Protein AF-A0A7V4G8T7-F1 (afdb_monomer_lite)

Foldseek 3Di:
DWDLFFQKDADDAPDFDWWPWKFFAQVPPRVPTDTDDPVQWDQDPNRIIGGPVTHRPHDTVRMDTDTDHDADDDDCVVPDDDPPHGHDDPLLVVQVVVQVVVLVVCVVVPDCQWDDDPVGTDGDPDSPDRDPSSVVSVVVVPDDPDD

pLDDT: mean 78.1, std 14.84, range [33.38, 93.19]

Sequence (147 aa):
MHNGSGQYLYLNGLPVVEIDSIHGSDTWEWEEGTLVPADHYQLLGAGMVAYRFGAWPYGSKALKLSYTGGYDAFFEGEGFPPEGYAPPPDDLEMAVRSQVAYDFRRRKDIGLESVSFPDGSIQKMSSGEFLSSVKQVLDRYRIRPHG

Organism: NCBI:txid60893

Secondary structure (DSSP, 8-state):
---TTSSEEE-SSSSEEEEEEEEE-TTS-SSSSEEPPGGGEEEEGGGEEEETTSS-SS-TT-EEEEEEESPPP--GGGSSPPTT--PPPHHHHHHHHHHHHHHHHHTT-TT---EEETTEEE-PPPTTPPPHHHHHHHHHH------

Radius of gyration: 21.92 Å; chains: 1; bounding box: 46×27×70 Å

Structure (mmCIF, N/CA/C/O backbone):
data_AF-A0A7V4G8T7-F1
#
_entry.id   AF-A0A7V4G8T7-F1
#
loop_
_atom_site.group_PDB
_atom_site.id
_atom_site.type_symbol
_atom_site.label_atom_id
_atom_site.label_alt_id
_atom_site.label_comp_id
_atom_site.label_asym_id
_atom_site.label_entity_id
_atom_site.label_seq_id
_atom_site.pdbx_PDB_ins_code
_atom_site.Cartn_x
_atom_site.Cartn_y
_atom_site.Cartn_z
_atom_site.occupancy
_atom_site.B_iso_or_equiv
_atom_site.auth_seq_id
_atom_site.auth_comp_id
_atom_site.auth_asym_id
_atom_site.auth_atom_id
_atom_site.pdbx_PDB_model_num
ATOM 1 N N . MET A 1 1 ? 12.515 2.013 1.556 1.00 33.38 1 MET A N 1
ATOM 2 C CA . MET A 1 1 ? 13.971 1.958 1.281 1.00 33.38 1 MET A CA 1
ATOM 3 C C . MET A 1 1 ? 14.103 1.850 -0.234 1.00 33.38 1 MET A C 1
ATOM 5 O O . MET A 1 1 ? 13.445 0.990 -0.794 1.00 33.38 1 MET A O 1
ATOM 9 N N . HIS A 1 2 ? 14.773 2.800 -0.896 1.00 38.25 2 HIS A N 1
ATOM 10 C CA . HIS A 1 2 ? 14.685 3.010 -2.351 1.00 38.25 2 HIS A CA 1
ATOM 11 C C . HIS A 1 2 ? 15.869 2.381 -3.088 1.00 38.25 2 HIS A C 1
ATOM 13 O O . HIS A 1 2 ? 17.000 2.824 -2.909 1.00 38.25 2 HIS A O 1
ATOM 19 N N . ASN A 1 3 ? 15.609 1.415 -3.957 1.00 45.12 3 ASN A N 1
ATOM 20 C CA . ASN A 1 3 ? 16.604 0.756 -4.796 1.00 45.12 3 ASN A CA 1
ATOM 21 C C . ASN A 1 3 ? 16.204 0.849 -6.275 1.00 45.12 3 ASN A C 1
ATOM 23 O O . ASN A 1 3 ? 15.896 -0.144 -6.919 1.00 45.12 3 ASN A O 1
ATOM 27 N N . GLY A 1 4 ? 16.302 2.060 -6.834 1.00 44.78 4 GLY A N 1
ATOM 28 C CA . GLY A 1 4 ? 16.297 2.301 -8.288 1.00 44.78 4 GLY A CA 1
ATOM 29 C C . GLY A 1 4 ? 17.579 1.833 -8.997 1.00 44.78 4 GLY A C 1
ATOM 30 O O . GLY A 1 4 ? 17.995 2.437 -9.966 1.00 44.78 4 GLY A O 1
ATOM 31 N N . SER A 1 5 ? 18.249 0.806 -8.476 1.00 49.81 5 SER A N 1
ATOM 32 C CA . SER A 1 5 ? 19.385 0.123 -9.113 1.00 49.81 5 SER A CA 1
ATOM 33 C C . SER A 1 5 ? 19.259 -1.404 -9.052 1.00 49.81 5 SER A C 1
ATOM 35 O O . SER A 1 5 ? 20.100 -2.116 -9.594 1.00 49.81 5 SER A O 1
ATOM 37 N N . GLY A 1 6 ? 18.223 -1.919 -8.379 1.00 67.25 6 GLY A N 1
ATOM 38 C CA . GLY A 1 6 ? 17.903 -3.343 -8.343 1.00 67.25 6 GLY A CA 1
ATOM 39 C C . GLY A 1 6 ? 16.900 -3.713 -9.432 1.00 67.25 6 GLY A C 1
ATOM 40 O O . GLY A 1 6 ? 16.325 -2.846 -10.074 1.00 67.25 6 GLY A O 1
ATOM 41 N N . GLN A 1 7 ? 16.652 -5.006 -9.627 1.00 78.50 7 GLN A N 1
ATOM 42 C CA . GLN A 1 7 ? 15.566 -5.491 -10.492 1.00 78.50 7 GLN A CA 1
ATOM 43 C C . GLN A 1 7 ? 14.170 -5.250 -9.883 1.00 78.50 7 GLN A C 1
ATOM 45 O O . GLN A 1 7 ? 13.170 -5.218 -10.599 1.00 78.50 7 GLN A O 1
ATOM 50 N N . TYR A 1 8 ? 14.101 -5.072 -8.560 1.00 85.69 8 TYR A N 1
ATOM 51 C CA . TYR A 1 8 ? 12.858 -5.065 -7.793 1.00 85.69 8 TYR A CA 1
ATOM 52 C C . TYR A 1 8 ? 12.628 -3.729 -7.090 1.00 85.69 8 TYR A C 1
ATOM 54 O O . TYR A 1 8 ? 13.518 -3.224 -6.402 1.00 85.69 8 TYR A O 1
ATOM 62 N N . LEU A 1 9 ? 11.410 -3.206 -7.215 1.00 86.44 9 LEU A N 1
ATOM 63 C CA . LEU A 1 9 ? 10.874 -2.151 -6.357 1.00 86.44 9 LEU A CA 1
ATOM 64 C C . LEU A 1 9 ? 9.999 -2.784 -5.280 1.00 86.44 9 LEU A C 1
ATOM 66 O O . LEU A 1 9 ? 9.267 -3.728 -5.560 1.00 86.44 9 LEU A O 1
ATOM 70 N N . TYR A 1 10 ? 10.047 -2.241 -4.068 1.00 85.69 10 TYR A N 1
ATOM 71 C CA . TYR A 1 10 ? 9.229 -2.699 -2.948 1.00 85.69 10 TYR A CA 1
ATOM 72 C C . TYR A 1 10 ? 8.216 -1.618 -2.580 1.00 85.69 10 TYR A C 1
ATOM 74 O O . TYR A 1 10 ? 8.597 -0.502 -2.208 1.00 85.69 10 TYR A O 1
ATOM 82 N N . LEU A 1 11 ? 6.933 -1.948 -2.701 1.00 85.81 11 LEU A N 1
ATOM 83 C CA . LEU A 1 11 ? 5.818 -1.075 -2.350 1.00 85.81 11 LEU A CA 1
ATOM 84 C C . LEU A 1 11 ? 5.554 -1.121 -0.843 1.00 85.81 11 LEU A C 1
ATOM 86 O O . LEU A 1 11 ? 5.707 -2.156 -0.200 1.00 85.81 11 LEU A O 1
ATOM 90 N N . ASN A 1 12 ? 5.173 0.025 -0.272 1.00 79.19 12 ASN A N 1
ATOM 91 C CA . ASN A 1 12 ? 4.948 0.150 1.173 1.00 79.19 12 ASN A CA 1
ATOM 92 C C . ASN A 1 12 ? 3.473 -0.035 1.571 1.00 79.19 12 ASN A C 1
ATOM 94 O O . ASN A 1 12 ? 3.201 -0.433 2.700 1.00 79.19 12 ASN A O 1
ATOM 98 N N . GLY A 1 13 ? 2.530 0.297 0.686 1.00 76.25 13 GLY A N 1
ATOM 99 C CA . GLY A 1 13 ? 1.094 0.157 0.913 1.00 76.25 13 GLY A CA 1
ATOM 100 C C . GLY A 1 13 ? 0.636 -1.206 0.425 1.00 76.25 13 GLY A C 1
ATOM 101 O O . GLY A 1 13 ? 0.619 -1.464 -0.771 1.00 76.25 13 GLY A O 1
ATOM 102 N N . LEU A 1 14 ? 0.325 -2.096 1.357 1.00 81.50 14 LEU A N 1
ATOM 103 C CA . LEU A 1 14 ? -0.083 -3.465 1.071 1.00 81.50 14 LEU A CA 1
ATOM 104 C C . LEU A 1 14 ? -1.466 -3.727 1.677 1.00 81.50 14 LEU A C 1
ATOM 106 O O . LEU A 1 14 ? -1.768 -3.149 2.724 1.00 81.50 14 LEU A O 1
ATOM 110 N N . PRO A 1 15 ? -2.274 -4.625 1.088 1.00 85.12 15 PRO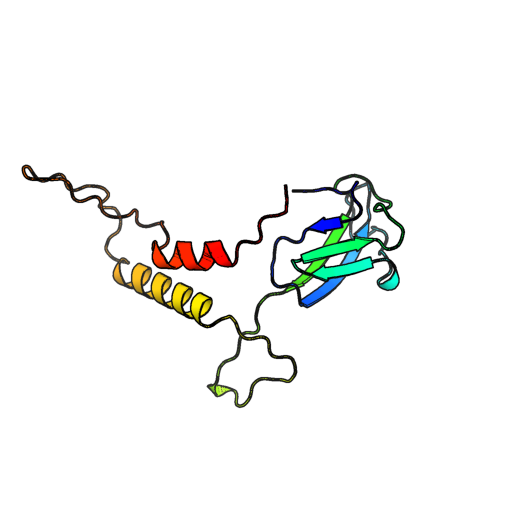 A N 1
ATOM 111 C CA . PRO A 1 15 ? -2.026 -5.358 -0.160 1.00 85.12 15 PRO A CA 1
ATOM 112 C C . PRO A 1 15 ? -2.085 -4.449 -1.400 1.00 85.12 15 PRO A C 1
ATOM 114 O O . PRO A 1 15 ? -2.729 -3.408 -1.375 1.00 85.12 15 PRO A O 1
ATOM 117 N N . VAL A 1 16 ? -1.396 -4.836 -2.476 1.00 83.75 16 VAL A N 1
ATOM 118 C CA . VAL A 1 16 ? -1.443 -4.132 -3.770 1.00 83.75 16 VAL A CA 1
ATOM 119 C C . VAL A 1 16 ? -2.383 -4.903 -4.683 1.00 83.75 16 VAL A C 1
ATOM 121 O O . VAL A 1 16 ? -2.194 -6.108 -4.853 1.00 83.75 16 VAL A O 1
ATOM 124 N N . VAL A 1 17 ? -3.379 -4.218 -5.237 1.00 82.88 17 VAL A N 1
ATOM 125 C CA . VAL A 1 17 ? -4.367 -4.805 -6.152 1.00 82.88 17 VAL A CA 1
ATOM 126 C C . VAL A 1 17 ? -3.857 -4.689 -7.582 1.00 82.88 17 VAL A C 1
ATOM 128 O O . VAL A 1 17 ? -3.720 -5.691 -8.279 1.00 82.88 17 VAL A O 1
ATOM 131 N N . GLU A 1 18 ? -3.488 -3.477 -7.990 1.00 86.06 18 GLU A N 1
ATOM 132 C CA . GLU A 1 18 ? -2.997 -3.197 -9.335 1.00 86.06 18 GLU A CA 1
ATOM 133 C C . GLU A 1 18 ? -2.023 -2.018 -9.351 1.00 86.06 18 GLU A C 1
ATOM 135 O O . GLU A 1 18 ? -2.002 -1.189 -8.442 1.00 86.06 18 GLU A O 1
ATOM 140 N N . ILE A 1 19 ? -1.187 -1.961 -10.387 1.00 90.62 19 ILE A N 1
ATOM 141 C CA . ILE A 1 19 ? -0.302 -0.824 -10.647 1.00 90.62 19 ILE A CA 1
ATOM 142 C C . ILE A 1 19 ? -0.997 0.064 -11.676 1.00 90.62 19 ILE A C 1
ATOM 144 O O . ILE A 1 19 ? -1.263 -0.395 -12.784 1.00 90.62 19 ILE A O 1
ATOM 148 N N . ASP A 1 20 ? -1.229 1.328 -11.329 1.00 90.25 20 ASP A N 1
ATOM 149 C CA . ASP A 1 20 ? -1.898 2.282 -12.216 1.00 90.25 20 ASP A CA 1
ATOM 150 C C . ASP A 1 20 ? -0.917 2.802 -13.276 1.00 90.25 20 ASP A C 1
ATOM 152 O O . ASP A 1 20 ? -1.215 2.838 -14.470 1.00 90.25 20 ASP A O 1
ATOM 156 N N . SER A 1 21 ? 0.278 3.225 -12.843 1.00 90.81 21 SER A N 1
ATOM 157 C CA . SER A 1 21 ? 1.324 3.709 -13.746 1.00 90.81 21 SER A CA 1
ATOM 158 C C . SER A 1 21 ? 2.708 3.762 -13.099 1.00 90.81 21 SER A C 1
ATOM 160 O O . SER A 1 21 ? 2.864 3.894 -11.883 1.00 90.81 21 SER A O 1
ATOM 162 N N . ILE A 1 22 ? 3.740 3.699 -13.944 1.00 91.44 22 ILE A N 1
ATOM 163 C CA . ILE A 1 22 ? 5.136 3.918 -13.558 1.00 91.44 22 ILE A CA 1
ATOM 164 C C . ILE A 1 22 ? 5.734 4.963 -14.494 1.00 91.44 22 ILE A C 1
ATOM 166 O O . ILE A 1 22 ? 5.768 4.765 -15.706 1.00 91.44 22 ILE A O 1
ATOM 170 N N . HIS A 1 23 ? 6.236 6.057 -13.931 1.00 91.44 23 HIS A N 1
ATOM 171 C CA . HIS A 1 23 ? 6.911 7.128 -14.656 1.00 91.44 23 HIS A CA 1
ATOM 172 C C . HIS A 1 23 ? 8.379 7.188 -14.255 1.00 91.44 23 HIS A C 1
ATOM 174 O O . HIS A 1 23 ? 8.699 7.228 -13.065 1.00 91.44 23 HIS A O 1
ATOM 180 N N . GLY A 1 24 ? 9.263 7.227 -15.246 1.00 90.00 24 GLY A N 1
ATOM 181 C CA . GLY A 1 24 ? 10.685 7.450 -15.046 1.00 90.00 24 GLY A CA 1
ATOM 182 C C . GLY A 1 24 ? 11.110 8.854 -15.459 1.00 90.00 24 GLY A C 1
ATOM 183 O O . GLY A 1 24 ? 10.773 9.316 -16.549 1.00 90.00 24 GLY A O 1
ATOM 184 N N . SER A 1 25 ? 11.834 9.536 -14.577 1.00 86.69 25 SER A N 1
ATOM 185 C CA . SER A 1 25 ? 12.376 10.877 -14.798 1.00 86.69 25 SER A CA 1
ATOM 186 C C . SER A 1 25 ? 13.614 11.108 -13.933 1.00 86.69 25 SER A C 1
ATOM 188 O O . SER A 1 25 ? 13.541 11.079 -12.701 1.00 86.69 25 SER A O 1
ATOM 190 N N . ASP A 1 26 ? 14.753 11.371 -14.574 1.00 81.75 26 ASP A N 1
ATOM 191 C CA . ASP A 1 26 ? 16.014 11.668 -13.881 1.00 81.75 26 ASP A CA 1
ATOM 192 C C . ASP A 1 26 ? 16.050 13.100 -13.309 1.00 81.75 26 ASP A C 1
ATOM 194 O O . ASP A 1 26 ? 16.859 13.385 -12.426 1.00 81.75 26 ASP A O 1
ATOM 198 N N . THR A 1 27 ? 15.152 13.987 -13.758 1.00 84.81 27 THR A N 1
ATOM 199 C CA . THR A 1 27 ? 14.994 15.369 -13.258 1.00 84.81 27 THR A CA 1
ATOM 200 C C . THR A 1 27 ? 13.922 15.503 -12.176 1.00 84.81 27 THR A C 1
ATOM 202 O O . THR A 1 27 ? 13.749 16.583 -11.617 1.00 84.81 27 THR A O 1
ATOM 205 N N . TRP A 1 28 ? 13.220 14.410 -11.852 1.00 80.31 28 TRP A N 1
ATOM 206 C CA . TRP A 1 28 ? 12.074 14.367 -10.928 1.00 80.31 28 TRP A CA 1
ATOM 207 C C . TRP A 1 28 ? 10.849 15.164 -11.399 1.00 80.31 28 TRP A C 1
ATOM 209 O O . TRP A 1 28 ? 9.929 15.425 -10.620 1.00 80.31 28 TRP A O 1
ATOM 219 N N . GLU A 1 29 ? 10.798 15.496 -12.684 1.00 85.56 29 GLU A N 1
ATOM 220 C CA . GLU A 1 29 ? 9.620 16.050 -13.346 1.00 85.56 29 GLU A CA 1
ATOM 221 C C . GLU A 1 29 ? 8.772 14.889 -13.865 1.00 85.56 29 GLU A C 1
ATOM 223 O O . GLU A 1 29 ? 9.114 14.226 -14.842 1.00 85.56 29 GLU A O 1
ATOM 228 N N . TRP A 1 30 ? 7.692 14.575 -13.147 1.00 81.62 30 TRP A N 1
ATOM 229 C CA . TRP A 1 30 ? 6.912 13.357 -13.390 1.00 81.62 30 TRP A CA 1
ATOM 23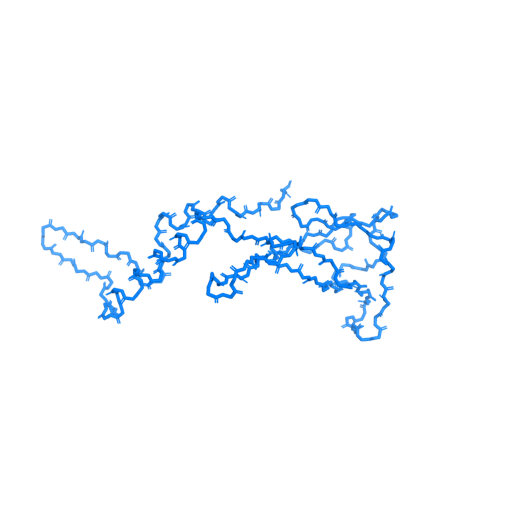0 C C . TRP A 1 30 ? 5.852 13.505 -14.478 1.00 81.62 30 TRP A C 1
ATOM 232 O O . TRP A 1 30 ? 5.517 12.515 -15.120 1.00 81.62 30 TRP A O 1
ATOM 242 N N . GLU A 1 31 ? 5.327 14.716 -14.677 1.00 80.56 31 GLU A N 1
ATOM 243 C CA . GLU A 1 31 ? 4.340 15.004 -15.730 1.00 80.56 31 GLU A CA 1
ATOM 244 C C . GLU A 1 31 ? 4.968 14.914 -17.126 1.00 80.56 31 GLU A C 1
ATOM 246 O O . GLU A 1 31 ? 4.339 14.425 -18.059 1.00 80.56 31 GLU A O 1
ATOM 251 N N . GLU A 1 32 ? 6.239 15.303 -17.234 1.00 80.50 32 GLU A N 1
ATOM 252 C CA . GLU A 1 32 ? 7.063 15.173 -18.443 1.00 80.50 32 GLU A CA 1
ATOM 253 C C . GLU A 1 32 ? 7.870 13.860 -18.462 1.00 80.50 32 GLU A C 1
ATOM 255 O O . GLU A 1 32 ? 8.608 13.570 -19.405 1.00 80.50 32 GLU A O 1
ATOM 260 N N . GLY A 1 33 ? 7.729 13.046 -17.411 1.00 82.00 33 GLY A N 1
ATOM 261 C CA . GLY A 1 33 ? 8.431 11.782 -17.248 1.00 82.00 33 GLY A CA 1
ATOM 262 C C . GLY A 1 33 ? 7.979 10.731 -18.260 1.00 82.00 33 GLY A C 1
ATOM 263 O O . GLY A 1 33 ? 6.815 10.664 -18.660 1.00 82.00 33 GLY A O 1
ATOM 264 N N . THR A 1 34 ? 8.898 9.845 -18.638 1.00 90.38 34 THR A N 1
ATOM 265 C CA . THR A 1 34 ? 8.601 8.753 -19.571 1.00 90.38 34 THR A CA 1
ATOM 266 C C . THR A 1 34 ? 7.738 7.703 -18.883 1.00 90.38 34 THR A C 1
ATOM 268 O O . THR A 1 34 ? 8.143 7.118 -17.877 1.00 90.38 34 THR A O 1
ATOM 271 N N . LEU A 1 35 ? 6.557 7.439 -19.442 1.00 92.38 35 LEU A N 1
ATOM 272 C CA . LEU A 1 35 ? 5.712 6.332 -19.009 1.00 92.38 35 LEU A CA 1
ATOM 273 C C . LEU A 1 35 ? 6.393 5.003 -19.354 1.00 92.38 35 LEU A C 1
ATOM 275 O O . LEU A 1 35 ? 6.726 4.748 -20.512 1.00 92.38 35 LEU A O 1
ATOM 279 N N . VAL A 1 36 ? 6.574 4.144 -18.354 1.00 90.94 36 VAL A N 1
ATOM 280 C CA . VAL A 1 36 ? 7.056 2.779 -18.557 1.00 90.94 36 VAL A CA 1
ATOM 281 C C . VAL A 1 36 ? 5.879 1.912 -19.023 1.00 90.94 36 VAL A C 1
ATOM 283 O O . VAL A 1 36 ? 4.870 1.845 -18.318 1.00 90.94 36 VAL A O 1
ATOM 286 N N . PRO A 1 37 ? 5.985 1.231 -20.178 1.00 92.81 37 PRO A N 1
ATOM 287 C CA . PRO A 1 37 ? 4.935 0.344 -20.673 1.00 92.81 37 PRO A CA 1
ATOM 288 C C . PRO A 1 37 ? 4.560 -0.766 -19.680 1.00 92.81 37 PRO A C 1
ATOM 290 O O . PRO A 1 37 ? 5.428 -1.331 -19.012 1.00 92.81 37 PRO A O 1
ATOM 293 N N . ALA A 1 38 ? 3.267 -1.094 -19.597 1.00 91.44 38 ALA A N 1
ATOM 294 C CA . ALA A 1 38 ? 2.732 -2.076 -18.648 1.00 91.44 38 ALA A CA 1
ATOM 295 C C . ALA A 1 38 ? 3.272 -3.503 -18.854 1.00 91.44 38 ALA A C 1
ATOM 297 O O . ALA A 1 38 ? 3.358 -4.279 -17.910 1.00 91.44 38 ALA A O 1
ATOM 298 N N . ASP A 1 39 ? 3.688 -3.851 -20.070 1.00 93.19 39 ASP A N 1
ATOM 299 C CA . ASP A 1 39 ? 4.294 -5.140 -20.418 1.00 93.19 39 ASP A CA 1
ATOM 300 C C . ASP A 1 39 ? 5.786 -5.241 -20.044 1.00 93.19 39 ASP A C 1
ATOM 302 O O . ASP A 1 39 ? 6.388 -6.320 -20.122 1.00 93.19 39 ASP A O 1
ATOM 306 N N . HIS A 1 40 ? 6.395 -4.131 -19.618 1.00 92.12 40 HIS A N 1
ATOM 307 C CA . HIS A 1 40 ? 7.791 -4.081 -19.192 1.00 92.12 40 HIS A CA 1
ATOM 308 C C . HIS A 1 40 ? 7.981 -4.391 -17.704 1.00 92.12 40 HIS A C 1
ATOM 310 O O . HIS A 1 40 ? 9.121 -4.568 -17.267 1.00 92.12 40 HIS A O 1
ATOM 316 N N . TYR A 1 41 ? 6.909 -4.467 -16.919 1.00 92.00 41 TYR A N 1
ATOM 317 C CA . TYR A 1 41 ? 6.983 -4.771 -15.495 1.00 92.00 41 TYR A CA 1
ATOM 318 C C . TYR A 1 41 ? 5.915 -5.772 -15.064 1.00 92.00 41 TYR A C 1
ATOM 320 O O . TYR A 1 41 ? 4.943 -6.027 -15.768 1.00 92.00 41 TYR A O 1
ATOM 328 N N . GLN A 1 42 ? 6.117 -6.370 -13.894 1.00 91.25 42 GLN A N 1
ATOM 329 C CA . GLN A 1 42 ? 5.173 -7.309 -13.305 1.00 91.25 42 GLN A CA 1
ATOM 330 C C . GLN A 1 42 ? 5.067 -7.076 -11.801 1.00 91.25 42 GLN A C 1
ATOM 332 O O . GLN A 1 42 ? 6.086 -7.014 -11.106 1.00 91.25 42 GLN A O 1
ATOM 337 N N . LEU A 1 43 ? 3.832 -6.984 -11.300 1.00 89.38 43 LEU A N 1
ATOM 338 C CA . LEU A 1 43 ? 3.552 -7.073 -9.872 1.00 89.38 43 LEU A CA 1
ATOM 339 C C . LEU A 1 43 ? 3.716 -8.531 -9.428 1.00 89.38 43 LEU A C 1
ATOM 341 O O . LEU A 1 43 ? 3.042 -9.437 -9.916 1.00 89.38 43 LEU A O 1
ATOM 345 N N . LEU A 1 44 ? 4.643 -8.746 -8.511 1.00 87.00 44 LEU A N 1
ATOM 346 C CA . LEU A 1 44 ? 4.891 -10.001 -7.825 1.00 87.00 44 LEU A CA 1
ATOM 347 C C . LEU A 1 44 ? 4.276 -9.946 -6.419 1.00 87.00 44 LEU A C 1
ATOM 349 O O . LEU A 1 44 ? 3.845 -8.899 -5.929 1.00 87.00 44 LEU A O 1
ATOM 353 N N . GLY A 1 45 ? 4.258 -11.097 -5.744 1.00 80.62 45 GLY A N 1
ATOM 354 C CA . GLY A 1 45 ? 3.770 -11.194 -4.369 1.00 80.62 45 GLY A CA 1
ATOM 355 C C . GLY A 1 45 ? 4.488 -10.239 -3.407 1.00 80.62 45 GLY A C 1
ATOM 356 O O . GLY A 1 45 ? 5.610 -9.800 -3.656 1.00 80.62 45 GLY A O 1
ATOM 357 N N . ALA A 1 46 ? 3.834 -9.934 -2.283 1.00 75.50 46 ALA A N 1
ATOM 358 C CA . ALA A 1 46 ? 4.371 -9.085 -1.214 1.00 75.50 46 ALA A CA 1
ATOM 359 C C . ALA A 1 46 ? 4.732 -7.640 -1.633 1.00 75.50 46 ALA A C 1
ATOM 361 O O . ALA A 1 46 ? 5.561 -7.003 -0.986 1.00 75.50 46 ALA A O 1
ATOM 362 N N . GLY A 1 47 ? 4.107 -7.109 -2.692 1.00 80.81 47 GLY A N 1
ATOM 363 C CA . GLY A 1 47 ? 4.321 -5.725 -3.132 1.00 80.81 47 GLY A CA 1
ATOM 364 C C . GLY A 1 47 ? 5.612 -5.506 -3.909 1.00 80.81 47 GLY A C 1
ATOM 365 O O . GLY A 1 47 ? 6.109 -4.382 -3.963 1.00 80.81 47 GLY A O 1
ATOM 366 N N . MET A 1 48 ? 6.189 -6.567 -4.465 1.00 87.50 48 MET A N 1
ATOM 367 C CA . MET A 1 48 ? 7.394 -6.475 -5.279 1.00 87.50 48 MET A CA 1
ATOM 368 C C . MET A 1 48 ? 7.026 -6.168 -6.727 1.00 87.50 48 MET A C 1
ATOM 370 O O . MET A 1 48 ? 6.183 -6.843 -7.301 1.00 87.50 48 MET A O 1
ATOM 374 N N . VAL A 1 49 ? 7.687 -5.200 -7.351 1.00 90.38 49 VAL A N 1
ATOM 375 C CA . VAL A 1 49 ? 7.514 -4.897 -8.777 1.00 90.38 49 VAL A CA 1
ATOM 376 C C . VAL A 1 49 ? 8.820 -5.174 -9.495 1.00 90.38 49 VAL A C 1
ATOM 378 O O . VAL A 1 49 ? 9.837 -4.537 -9.211 1.00 90.38 49 VAL A O 1
ATOM 381 N N . ALA A 1 50 ? 8.798 -6.144 -10.404 1.00 90.56 50 ALA A N 1
ATOM 382 C CA . ALA A 1 50 ? 9.961 -6.553 -11.177 1.00 90.56 50 ALA A CA 1
ATOM 383 C C . ALA A 1 50 ? 9.956 -5.905 -12.557 1.00 90.56 50 ALA A C 1
ATOM 385 O O . ALA A 1 50 ? 8.917 -5.847 -13.214 1.00 90.56 50 ALA A O 1
ATOM 386 N N . TYR A 1 51 ? 11.131 -5.487 -13.018 1.00 91.25 51 TYR A N 1
ATOM 387 C CA . TYR A 1 51 ? 11.330 -5.075 -14.402 1.00 91.25 51 TYR A CA 1
ATOM 388 C C . TYR A 1 51 ? 11.738 -6.271 -15.271 1.00 91.25 51 TYR A C 1
ATOM 390 O O . TYR A 1 51 ? 12.623 -7.056 -14.912 1.00 91.25 51 TYR A O 1
ATOM 398 N N . ARG A 1 52 ? 11.096 -6.415 -16.434 1.00 88.94 52 ARG A N 1
ATOM 399 C CA . ARG A 1 52 ? 11.251 -7.569 -17.334 1.00 88.94 52 ARG A CA 1
ATOM 400 C C . ARG A 1 52 ? 12.676 -7.728 -17.860 1.00 88.94 52 ARG A C 1
ATOM 402 O O . ARG A 1 52 ? 13.137 -8.851 -18.043 1.00 88.94 52 ARG A O 1
ATOM 409 N N . PHE A 1 53 ? 13.368 -6.619 -18.109 1.00 88.31 53 PHE A N 1
ATOM 410 C CA . PHE A 1 53 ? 14.678 -6.614 -18.769 1.00 88.31 53 PHE A CA 1
ATOM 411 C C . PHE A 1 53 ? 15.859 -6.548 -17.786 1.00 88.31 53 PHE A C 1
ATOM 413 O O . PHE A 1 53 ? 16.977 -6.228 -18.182 1.00 88.31 53 PHE A O 1
ATOM 420 N N . GLY A 1 54 ? 15.630 -6.870 -16.509 1.00 85.62 54 GLY A N 1
ATOM 421 C CA . GLY A 1 54 ? 16.661 -6.867 -15.473 1.00 85.62 54 GLY A CA 1
ATOM 422 C C . GLY A 1 54 ? 16.587 -5.616 -14.606 1.00 85.62 54 GLY A C 1
ATOM 423 O O . GLY A 1 54 ? 15.605 -5.422 -13.898 1.00 85.62 54 GLY A O 1
ATOM 424 N N . ALA A 1 55 ? 17.629 -4.787 -14.613 1.00 86.94 55 ALA A N 1
ATOM 425 C CA . ALA A 1 55 ? 17.653 -3.565 -13.810 1.00 86.94 55 ALA A CA 1
ATOM 426 C C . ALA A 1 55 ? 16.746 -2.481 -14.408 1.00 86.94 55 ALA A C 1
ATOM 428 O O . ALA A 1 55 ? 16.633 -2.362 -15.630 1.00 86.94 55 ALA A O 1
ATOM 429 N N . TRP A 1 56 ? 16.132 -1.668 -13.545 1.00 87.25 56 TRP A N 1
ATOM 430 C CA . TRP A 1 56 ? 15.381 -0.498 -13.994 1.00 87.25 56 TRP A CA 1
ATOM 431 C C . TRP A 1 56 ? 16.295 0.460 -14.777 1.00 87.25 56 TRP A C 1
ATOM 433 O O . TRP A 1 56 ? 17.398 0.747 -14.312 1.00 87.25 56 TRP A O 1
ATOM 443 N N . PRO A 1 57 ? 15.856 0.990 -15.933 1.00 85.44 57 PRO A N 1
ATOM 444 C CA . PRO A 1 57 ? 16.695 1.809 -16.810 1.00 85.44 57 PRO A CA 1
ATOM 445 C C . PRO A 1 57 ? 16.802 3.275 -16.348 1.00 85.44 57 PRO A C 1
ATOM 447 O O . PRO A 1 57 ? 17.092 4.151 -17.155 1.00 85.44 57 PRO A O 1
ATOM 450 N N . TYR A 1 58 ? 16.552 3.546 -15.067 1.00 85.25 58 TYR A N 1
ATOM 451 C CA . TYR A 1 58 ? 16.496 4.887 -14.488 1.00 85.25 58 TYR A CA 1
ATOM 452 C C . TYR A 1 58 ? 17.426 4.987 -13.288 1.00 85.25 58 TYR A C 1
ATOM 454 O O . TYR A 1 58 ? 17.724 3.983 -12.638 1.00 85.25 58 TYR A O 1
ATOM 462 N N . GLY A 1 59 ? 17.866 6.205 -12.973 1.00 78.56 59 GLY A N 1
ATOM 463 C CA . GLY A 1 59 ? 18.691 6.446 -11.799 1.00 78.56 59 GLY A CA 1
ATOM 464 C C . GLY A 1 59 ? 17.999 6.085 -10.480 1.00 78.56 59 GLY A C 1
ATOM 465 O O . GLY A 1 59 ? 16.782 5.891 -10.368 1.00 78.56 59 GLY A O 1
ATOM 466 N N . SER A 1 60 ? 18.782 6.061 -9.403 1.00 75.56 60 SER A N 1
ATOM 467 C CA . SER A 1 60 ? 18.217 5.917 -8.064 1.00 75.56 60 SER A CA 1
ATOM 468 C C . SER A 1 60 ? 17.194 7.026 -7.792 1.00 75.56 60 SER A C 1
ATOM 470 O O . SER A 1 60 ? 17.521 8.202 -7.935 1.00 75.56 60 SER A O 1
ATOM 472 N N . LYS A 1 61 ? 15.991 6.654 -7.334 1.00 79.44 61 LYS A N 1
ATOM 473 C CA . LYS A 1 61 ? 14.870 7.575 -7.044 1.00 79.44 61 LYS A CA 1
ATOM 474 C C . LYS A 1 61 ? 14.288 8.299 -8.267 1.00 79.44 61 LYS A C 1
ATOM 476 O O . LYS A 1 61 ? 13.469 9.189 -8.085 1.00 79.44 61 LYS A O 1
ATOM 481 N N . ALA A 1 62 ? 14.647 7.894 -9.480 1.00 87.69 62 ALA A N 1
ATOM 482 C CA . ALA A 1 62 ? 14.117 8.466 -10.715 1.00 87.69 62 ALA A CA 1
ATOM 483 C C . ALA A 1 62 ? 12.817 7.784 -11.187 1.00 87.69 62 ALA A C 1
ATOM 485 O O . ALA A 1 62 ? 12.439 7.917 -12.341 1.00 87.69 62 ALA A O 1
ATOM 486 N N . LEU A 1 63 ? 12.132 7.033 -10.316 1.00 88.75 63 LEU A N 1
ATOM 487 C CA . LEU A 1 63 ? 10.878 6.343 -10.623 1.00 88.75 63 LEU A CA 1
ATOM 488 C C . LEU A 1 63 ? 9.769 6.801 -9.676 1.00 88.75 63 LEU A C 1
ATOM 490 O O . LEU A 1 63 ? 9.938 6.752 -8.453 1.00 88.75 63 LEU A O 1
ATOM 494 N N . LYS A 1 64 ? 8.619 7.161 -10.243 1.00 90.38 64 LYS A N 1
ATOM 495 C CA . LYS A 1 64 ? 7.356 7.391 -9.538 1.00 90.38 64 LYS A CA 1
ATOM 496 C C . LYS A 1 64 ? 6.361 6.313 -9.941 1.00 90.38 64 LYS A C 1
ATOM 498 O O . LYS A 1 64 ? 6.125 6.102 -11.125 1.00 90.38 64 LYS A O 1
ATOM 503 N N . LEU A 1 65 ? 5.784 5.647 -8.949 1.00 89.25 65 LEU A N 1
ATOM 504 C CA . LEU A 1 65 ? 4.826 4.566 -9.141 1.00 89.25 65 LEU A CA 1
ATOM 505 C C . LEU A 1 65 ? 3.512 4.923 -8.446 1.00 89.25 65 LEU A C 1
ATOM 507 O O . LEU A 1 65 ? 3.516 5.257 -7.258 1.00 89.25 65 LEU A O 1
ATOM 511 N N . SER A 1 66 ? 2.423 4.845 -9.201 1.00 90.25 66 SER A N 1
ATOM 512 C CA . SER A 1 66 ? 1.044 4.944 -8.724 1.00 90.25 66 SER A CA 1
ATOM 513 C C . SER A 1 66 ? 0.426 3.551 -8.744 1.00 90.25 66 SER A C 1
ATOM 515 O O . SER A 1 66 ? 0.626 2.799 -9.700 1.00 90.25 66 SER A O 1
ATOM 517 N N . TYR A 1 67 ? -0.246 3.177 -7.663 1.00 89.25 67 TYR A N 1
ATOM 518 C CA . TYR A 1 67 ? -0.886 1.877 -7.526 1.00 89.25 67 TYR A CA 1
ATOM 519 C C . TYR A 1 67 ? -2.116 1.985 -6.641 1.00 89.25 67 TYR A C 1
ATOM 521 O O . TYR A 1 67 ? -2.139 2.760 -5.676 1.00 89.25 67 TYR A O 1
ATOM 529 N N . THR A 1 68 ? -3.078 1.119 -6.926 1.00 87.50 68 THR A N 1
ATOM 530 C CA . THR A 1 68 ? -4.261 0.924 -6.106 1.00 87.50 68 THR A CA 1
ATOM 531 C C . THR A 1 68 ? -4.038 -0.281 -5.197 1.00 87.50 68 THR A C 1
ATOM 533 O O . THR A 1 68 ? -3.558 -1.343 -5.606 1.00 87.50 68 THR A O 1
ATOM 536 N N . GLY A 1 69 ? -4.335 -0.107 -3.914 1.00 84.75 69 GLY A N 1
ATOM 537 C CA . GLY A 1 69 ? -4.115 -1.123 -2.896 1.00 84.75 69 GLY A CA 1
ATOM 538 C C . GLY A 1 69 ? -4.980 -0.891 -1.667 1.00 84.75 69 GLY A C 1
ATOM 539 O O . GLY A 1 69 ? -5.544 0.186 -1.480 1.00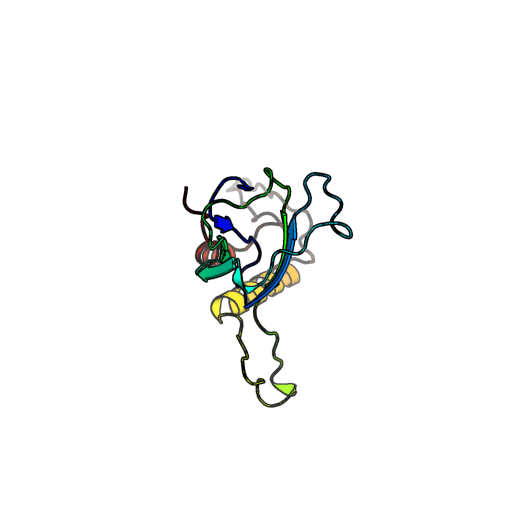 84.75 69 GLY A O 1
ATOM 540 N N . GLY A 1 70 ? -5.052 -1.908 -0.817 1.00 83.12 70 GLY A N 1
ATOM 541 C CA . GLY A 1 70 ? -5.913 -1.947 0.356 1.00 83.12 70 GLY A CA 1
ATOM 542 C C . GLY A 1 70 ? -6.934 -3.076 0.297 1.00 83.12 70 GLY A C 1
ATOM 543 O O . GLY A 1 70 ? -6.958 -3.877 -0.633 1.00 83.12 70 GLY A O 1
ATOM 544 N N . TYR A 1 71 ? -7.741 -3.141 1.348 1.00 84.31 71 TYR A N 1
ATOM 545 C CA . TYR A 1 71 ? -8.902 -4.015 1.414 1.00 84.31 71 TYR A CA 1
ATOM 546 C C . TYR A 1 71 ? -10.148 -3.228 1.040 1.00 84.31 71 TYR A C 1
ATOM 548 O O . TYR A 1 71 ? -10.241 -2.031 1.332 1.00 84.31 71 TYR A O 1
ATOM 556 N N . ASP A 1 72 ? -11.114 -3.912 0.452 1.00 79.94 72 ASP A N 1
ATOM 557 C CA . ASP A 1 72 ? -12.369 -3.303 0.066 1.00 79.94 72 ASP A CA 1
ATOM 558 C C . ASP A 1 72 ? -13.237 -3.063 1.301 1.00 79.94 72 ASP A C 1
ATOM 560 O O . ASP A 1 72 ? -13.514 -3.957 2.112 1.00 79.94 72 ASP A O 1
ATOM 564 N N . ALA A 1 73 ? -13.699 -1.824 1.438 1.00 69.75 73 ALA A N 1
ATOM 565 C CA . ALA A 1 73 ? -14.741 -1.501 2.391 1.00 69.75 73 ALA A CA 1
ATOM 566 C C . ALA A 1 73 ? -16.074 -2.014 1.838 1.00 69.75 73 ALA A C 1
ATOM 568 O O . ALA A 1 73 ? -16.479 -1.641 0.740 1.00 69.75 73 ALA A O 1
ATOM 569 N N . PHE A 1 74 ? -16.768 -2.845 2.608 1.00 71.19 74 PHE A N 1
ATOM 570 C CA . PHE A 1 74 ? -18.135 -3.245 2.302 1.00 71.19 74 PHE A CA 1
ATOM 571 C C . PHE A 1 74 ? -19.004 -3.060 3.531 1.00 71.19 74 PHE A C 1
ATOM 573 O O . PHE A 1 74 ? -18.602 -3.370 4.655 1.00 71.19 74 PHE A O 1
ATOM 580 N N . PHE A 1 75 ? -20.203 -2.542 3.304 1.00 68.31 75 PHE A N 1
ATOM 581 C CA . PHE A 1 75 ? -21.219 -2.401 4.325 1.00 68.31 75 PHE A CA 1
ATOM 582 C C . PHE A 1 75 ? -22.384 -3.324 3.977 1.00 68.31 75 PHE A C 1
ATOM 584 O O . PHE A 1 75 ? -22.998 -3.180 2.925 1.00 68.31 75 PHE A O 1
ATOM 591 N N . GLU A 1 76 ? -22.721 -4.250 4.878 1.00 67.81 76 GLU A N 1
ATOM 592 C CA . GLU A 1 76 ? -23.785 -5.246 4.658 1.00 67.81 76 GLU A CA 1
ATOM 593 C C . GLU A 1 76 ? -25.148 -4.619 4.312 1.00 67.81 76 GLU A C 1
ATOM 595 O O . GLU A 1 76 ? -25.972 -5.242 3.647 1.00 67.81 76 GLU A O 1
ATOM 600 N N . GLY A 1 77 ? -25.386 -3.361 4.706 1.00 71.06 77 GLY A N 1
ATOM 601 C CA . GLY A 1 77 ? -26.597 -2.622 4.341 1.00 71.06 77 GLY A CA 1
ATOM 602 C C . GLY A 1 77 ? -26.742 -2.307 2.846 1.00 71.06 77 GLY A C 1
ATOM 603 O O . GLY A 1 77 ? -27.816 -1.869 2.439 1.00 71.06 77 GLY A O 1
ATOM 604 N N . GLU A 1 78 ? -25.706 -2.534 2.035 1.00 67.44 78 GLU A N 1
ATOM 605 C CA . GLU A 1 78 ? -25.708 -2.316 0.580 1.00 67.44 78 GLU A CA 1
ATOM 606 C C . GLU A 1 78 ? -26.027 -3.587 -0.231 1.00 67.44 78 GLU A C 1
ATOM 608 O O . GLU A 1 78 ? -26.106 -3.538 -1.459 1.00 67.44 78 GLU A O 1
ATOM 613 N N . GLY A 1 79 ? -26.292 -4.720 0.434 1.00 78.62 79 GLY A N 1
ATOM 614 C CA . GLY A 1 79 ? -26.729 -5.962 -0.208 1.00 78.62 79 GLY A CA 1
ATOM 615 C C . GLY A 1 79 ? -25.649 -7.039 -0.220 1.00 78.62 79 GLY A C 1
ATOM 616 O O . GLY A 1 79 ? -25.282 -7.550 0.834 1.00 78.62 79 GLY A O 1
ATOM 617 N N . PHE A 1 80 ? -25.178 -7.435 -1.405 1.00 78.75 80 PHE A N 1
ATOM 618 C CA . PHE A 1 80 ? -24.127 -8.446 -1.566 1.00 78.75 80 PHE A CA 1
ATOM 619 C C . PHE A 1 80 ? -22.810 -7.786 -1.992 1.00 78.75 80 PHE A C 1
ATOM 621 O O . PHE A 1 80 ? -22.856 -6.809 -2.743 1.00 78.75 80 PHE A O 1
ATOM 628 N N . PRO A 1 81 ? -21.651 -8.307 -1.549 1.00 78.19 81 PRO A N 1
ATOM 629 C CA . PRO A 1 81 ? -20.362 -7.770 -1.960 1.00 78.19 81 PRO A CA 1
ATOM 630 C C . PRO A 1 81 ? -20.194 -7.864 -3.485 1.00 78.19 81 PRO A C 1
ATOM 632 O O . PRO A 1 81 ? -20.637 -8.850 -4.086 1.00 78.19 81 PRO A O 1
ATOM 635 N N . PRO A 1 82 ? -19.577 -6.852 -4.121 1.00 79.81 82 PRO A N 1
ATOM 636 C CA . PRO A 1 82 ? -19.332 -6.865 -5.557 1.00 79.81 82 PRO A CA 1
ATOM 637 C C . PRO A 1 82 ? -18.374 -7.996 -5.959 1.00 79.81 82 PRO A C 1
ATOM 639 O O . PRO A 1 82 ? -17.626 -8.539 -5.143 1.00 79.81 82 PRO A O 1
ATOM 642 N N . GLU A 1 83 ? -18.380 -8.353 -7.244 1.00 77.06 83 GLU A N 1
ATOM 643 C CA . GLU A 1 83 ? -17.402 -9.297 -7.789 1.00 77.06 83 GLU A CA 1
ATOM 644 C C . GLU A 1 83 ? -15.979 -8.737 -7.620 1.00 77.06 83 GLU A C 1
ATOM 646 O O . GLU A 1 83 ? -15.729 -7.571 -7.913 1.00 77.06 83 GLU A O 1
ATOM 651 N N . GLY A 1 84 ? -15.054 -9.564 -7.120 1.00 72.62 84 GLY A N 1
ATOM 652 C CA . GLY A 1 84 ? -13.678 -9.147 -6.823 1.00 72.62 84 GLY A CA 1
ATOM 653 C C . GLY A 1 84 ? -13.458 -8.565 -5.421 1.00 72.62 84 GLY A C 1
ATOM 654 O O . GLY A 1 84 ? -12.326 -8.217 -5.109 1.00 72.62 84 GLY A O 1
ATOM 655 N N . TYR A 1 85 ? -14.494 -8.518 -4.574 1.00 77.44 85 TYR A N 1
ATOM 656 C CA . TYR A 1 85 ? -14.408 -8.016 -3.201 1.00 77.44 85 TYR A CA 1
ATOM 657 C C . TYR A 1 85 ? -13.323 -8.717 -2.361 1.00 77.44 85 TYR A C 1
ATOM 659 O O . TYR A 1 85 ? -13.379 -9.930 -2.130 1.00 77.44 85 TYR A O 1
ATOM 667 N N . ALA A 1 86 ? -12.369 -7.934 -1.858 1.00 80.88 86 ALA A N 1
ATOM 668 C CA . ALA A 1 86 ? -11.289 -8.361 -0.978 1.00 80.88 86 ALA A CA 1
ATOM 669 C C . ALA A 1 86 ? -11.497 -7.814 0.450 1.00 80.88 86 ALA A C 1
ATOM 671 O O . ALA A 1 86 ? -10.996 -6.730 0.769 1.00 80.88 86 ALA A O 1
ATOM 672 N N . PRO A 1 87 ? -12.211 -8.537 1.337 1.00 82.69 87 PRO A N 1
ATOM 673 C CA . PRO A 1 87 ? -12.469 -8.065 2.692 1.00 82.69 87 PRO A CA 1
ATOM 674 C C . PRO A 1 87 ? -11.181 -7.901 3.504 1.00 82.69 87 PRO A C 1
ATOM 676 O O . PRO A 1 87 ? -10.236 -8.684 3.335 1.00 82.69 87 PRO A O 1
ATOM 679 N N . PRO A 1 88 ? -11.145 -6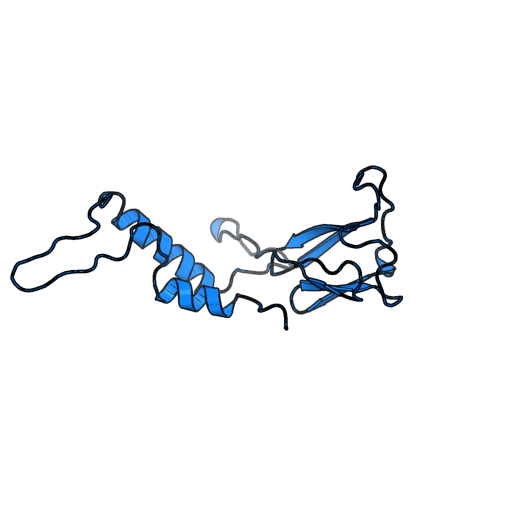.941 4.446 1.00 85.44 88 PRO A N 1
ATOM 680 C CA . PRO A 1 88 ? -10.103 -6.922 5.454 1.00 85.44 88 PRO A CA 1
ATOM 681 C C . PRO A 1 88 ? -10.186 -8.199 6.304 1.00 85.44 88 PRO A C 1
ATOM 683 O O . PRO A 1 88 ? -11.283 -8.624 6.660 1.00 85.44 88 PRO A O 1
ATOM 686 N N . PRO A 1 89 ? -9.047 -8.810 6.667 1.00 88.81 89 PRO A N 1
ATOM 687 C CA . PRO A 1 89 ? -9.023 -9.939 7.584 1.00 88.81 89 PRO A CA 1
ATOM 688 C C . PRO A 1 89 ? -9.712 -9.629 8.918 1.00 88.81 89 PRO A C 1
ATOM 690 O O . PRO A 1 89 ? -9.472 -8.576 9.519 1.00 88.81 89 PRO A O 1
ATOM 693 N N . ASP A 1 90 ? -10.500 -10.582 9.419 1.00 89.19 90 ASP A N 1
ATOM 694 C CA . ASP A 1 90 ? -11.291 -10.441 10.650 1.00 89.19 90 ASP A CA 1
ATOM 695 C C . ASP A 1 90 ? -10.459 -9.984 11.857 1.00 89.19 90 ASP A C 1
ATOM 697 O O . ASP A 1 90 ? -10.927 -9.231 12.712 1.00 89.19 90 ASP A O 1
ATOM 701 N N . ASP A 1 91 ? -9.207 -10.436 11.958 1.00 91.31 91 ASP A N 1
ATOM 702 C CA . ASP A 1 91 ? -8.321 -10.092 13.066 1.00 91.31 91 ASP A CA 1
ATOM 703 C C . ASP A 1 91 ? -7.826 -8.640 13.000 1.00 91.31 91 ASP A C 1
ATOM 705 O O . ASP A 1 91 ? -7.733 -7.985 14.044 1.00 91.31 91 ASP A O 1
ATOM 709 N N . LEU A 1 92 ? -7.561 -8.113 11.799 1.00 90.25 92 LEU A N 1
ATOM 710 C CA . LEU A 1 92 ? -7.270 -6.695 11.578 1.00 90.25 92 LEU A CA 1
ATOM 711 C C . LEU A 1 92 ? -8.485 -5.837 11.907 1.00 90.25 92 LEU A C 1
ATOM 713 O O . LEU A 1 92 ? -8.350 -4.828 12.603 1.00 90.25 92 LEU A O 1
ATOM 717 N N . GLU A 1 93 ? -9.672 -6.254 11.475 1.00 89.88 93 GLU A N 1
ATOM 718 C CA . GLU A 1 93 ? -10.902 -5.534 11.787 1.00 89.88 93 GLU A CA 1
ATOM 719 C C . GLU A 1 93 ? -11.164 -5.504 13.301 1.00 89.88 93 GLU A C 1
ATOM 721 O O . GLU A 1 93 ? -11.416 -4.444 13.889 1.00 89.88 93 GLU A O 1
ATOM 726 N N . MET A 1 94 ? -11.026 -6.652 13.968 1.00 91.56 94 MET A N 1
ATOM 727 C CA . MET A 1 94 ? -11.148 -6.768 15.420 1.00 91.56 94 MET A CA 1
ATOM 728 C C . MET A 1 94 ? -10.126 -5.884 16.146 1.00 91.56 94 MET A C 1
ATOM 730 O O . MET A 1 94 ? -10.463 -5.246 17.150 1.00 91.56 94 MET A O 1
ATOM 734 N N . ALA A 1 95 ? -8.886 -5.823 15.653 1.00 92.69 95 ALA A N 1
ATOM 735 C CA . ALA A 1 95 ? -7.830 -4.998 16.230 1.00 92.69 95 ALA A CA 1
ATOM 736 C C . ALA A 1 95 ? -8.169 -3.503 16.142 1.00 92.69 95 ALA A C 1
ATOM 738 O O . ALA A 1 95 ? -8.066 -2.797 17.150 1.00 92.69 95 ALA A O 1
ATOM 739 N N . VAL A 1 96 ? -8.657 -3.032 14.989 1.00 91.31 96 VAL A N 1
ATOM 740 C CA . VAL A 1 96 ? -9.104 -1.641 14.809 1.00 91.31 96 VAL A CA 1
ATOM 741 C C . VAL A 1 96 ? -10.265 -1.321 15.750 1.00 91.31 96 VAL A C 1
ATOM 743 O O . VAL A 1 96 ? -10.192 -0.351 16.508 1.00 91.31 96 VAL A O 1
ATOM 746 N N . ARG A 1 97 ? -11.306 -2.163 15.781 1.00 91.50 97 ARG A N 1
ATOM 747 C CA . ARG A 1 97 ? -12.464 -1.985 16.678 1.00 91.50 97 ARG A CA 1
ATOM 748 C C . ARG A 1 97 ? -12.041 -1.933 18.150 1.00 91.50 97 ARG A C 1
ATOM 750 O O . ARG A 1 97 ? -12.529 -1.092 18.905 1.00 91.50 97 ARG A O 1
ATOM 757 N N . SER A 1 98 ? -11.111 -2.797 18.552 1.00 91.81 98 SER A N 1
ATOM 758 C CA . SER A 1 98 ? -10.593 -2.858 19.924 1.00 91.81 98 SER A CA 1
ATOM 759 C C . SER A 1 98 ? -9.813 -1.601 20.302 1.00 91.81 98 SER A C 1
ATOM 761 O O . SER A 1 98 ? -10.020 -1.061 21.392 1.00 91.81 98 SER A O 1
ATOM 763 N N . GLN A 1 99 ? -8.955 -1.113 19.403 1.00 91.62 99 GLN A N 1
ATOM 764 C CA . GLN A 1 99 ? -8.191 0.113 19.617 1.00 91.62 99 GLN A CA 1
ATOM 765 C C . GLN A 1 99 ? -9.121 1.326 19.735 1.00 91.62 99 GLN A C 1
ATOM 767 O O . GLN A 1 99 ? -9.056 2.050 20.724 1.00 91.62 99 GLN A O 1
ATOM 772 N N . VAL A 1 100 ? -10.061 1.488 18.799 1.00 90.62 100 VAL A N 1
ATOM 773 C CA . VAL A 1 100 ? -11.035 2.592 18.818 1.00 90.62 100 VAL A CA 1
ATOM 774 C C . VAL A 1 100 ? -11.888 2.557 20.088 1.00 90.62 100 VAL A C 1
ATOM 776 O O . VAL A 1 100 ? -12.101 3.590 20.724 1.00 90.62 100 VAL A O 1
ATOM 779 N N . ALA A 1 101 ? -12.353 1.376 20.508 1.00 90.00 101 ALA A N 1
ATOM 780 C CA . ALA A 1 101 ? -13.111 1.233 21.748 1.00 90.00 101 ALA A CA 1
ATOM 781 C C . ALA A 1 101 ? -12.283 1.620 22.985 1.00 90.00 101 ALA A C 1
ATOM 783 O O . ALA A 1 101 ? -12.813 2.233 23.918 1.00 90.00 101 ALA A O 1
ATOM 784 N N . TYR A 1 102 ? -10.995 1.274 23.009 1.00 87.06 102 TYR A N 1
ATOM 785 C CA . TYR A 1 102 ? -10.076 1.648 24.080 1.00 87.06 102 TYR A CA 1
ATOM 786 C C . TYR A 1 102 ? -9.826 3.158 24.125 1.00 87.06 102 TYR A C 1
ATOM 788 O O . TYR A 1 102 ? -10.002 3.765 25.187 1.00 87.06 102 TYR A O 1
ATOM 796 N N . ASP A 1 103 ? -9.521 3.772 22.983 1.00 86.69 103 ASP A N 1
ATOM 797 C CA . ASP A 1 103 ? -9.287 5.214 22.868 1.00 86.69 103 ASP A CA 1
ATOM 798 C C . ASP A 1 103 ? -10.544 5.997 23.260 1.00 86.69 103 ASP A C 1
ATOM 800 O O . ASP A 1 103 ? -10.492 6.936 24.058 1.00 86.69 103 ASP A O 1
ATOM 804 N N . PHE A 1 104 ? -11.719 5.545 22.811 1.00 86.94 104 PHE A N 1
ATOM 805 C CA . PHE A 1 104 ? -12.990 6.151 23.192 1.00 86.94 104 PHE A CA 1
ATOM 806 C C . PHE A 1 104 ? -13.265 6.047 24.696 1.00 86.94 104 PHE A C 1
ATOM 808 O O . PHE A 1 104 ? -13.748 7.009 25.302 1.00 86.94 104 PHE A O 1
ATOM 815 N N . ARG A 1 105 ? -12.972 4.906 25.333 1.00 84.69 105 ARG A N 1
ATOM 816 C CA . ARG A 1 105 ? -13.117 4.748 26.793 1.00 84.69 105 ARG A CA 1
ATOM 817 C C . ARG A 1 105 ? -12.169 5.672 27.553 1.00 84.69 105 ARG A C 1
ATOM 819 O O . ARG A 1 105 ? -12.574 6.239 28.564 1.00 84.69 105 ARG A O 1
ATOM 826 N N . ARG A 1 106 ? -10.952 5.869 27.042 1.00 78.06 106 ARG A N 1
ATOM 827 C CA . ARG A 1 106 ? -9.916 6.720 27.643 1.00 78.06 106 ARG A CA 1
ATOM 828 C C . ARG A 1 106 ? -9.948 8.179 27.193 1.00 78.06 106 ARG A C 1
ATOM 830 O O . ARG A 1 106 ? -9.108 8.957 27.628 1.00 78.06 106 ARG A O 1
ATOM 837 N N . ARG A 1 107 ? -10.958 8.608 26.432 1.00 78.88 107 ARG A N 1
ATOM 838 C CA . ARG A 1 107 ? -11.097 10.002 25.961 1.00 78.88 107 ARG A CA 1
ATOM 839 C C . ARG A 1 107 ? -11.091 11.071 27.066 1.00 78.88 107 ARG A C 1
ATOM 841 O O . ARG A 1 107 ? -10.902 12.244 26.774 1.00 78.88 107 ARG A O 1
ATOM 848 N N . LYS A 1 108 ? -11.349 10.684 28.323 1.00 74.69 108 LYS A N 1
ATOM 849 C CA . LYS A 1 108 ? -11.338 11.570 29.502 1.00 74.69 108 LYS A CA 1
ATOM 850 C C . LYS A 1 108 ? -10.073 11.441 30.364 1.00 74.69 108 LYS A C 1
ATOM 852 O O . LYS A 1 108 ? -9.923 12.199 31.312 1.00 74.69 108 LYS A O 1
ATOM 857 N N . ASP A 1 109 ? -9.169 10.524 30.028 1.00 66.12 109 ASP A N 1
ATOM 858 C CA . ASP A 1 109 ? -7.990 10.156 30.826 1.00 66.12 109 ASP A CA 1
ATOM 859 C C . ASP A 1 109 ? -6.711 10.909 30.403 1.00 66.12 109 ASP A C 1
ATOM 861 O O . ASP A 1 109 ? -5.597 10.419 30.601 1.00 66.12 109 ASP A O 1
ATOM 865 N N . ILE A 1 110 ? -6.860 12.101 29.819 1.00 55.62 110 ILE A N 1
ATOM 866 C CA . ILE A 1 110 ? -5.750 12.907 29.298 1.00 55.62 110 ILE A CA 1
ATOM 867 C C . ILE A 1 110 ? -4.804 13.300 30.452 1.00 55.62 110 ILE A C 1
ATOM 869 O O . ILE A 1 110 ? -5.190 14.056 31.340 1.00 55.62 110 ILE A O 1
ATOM 873 N N . GLY A 1 111 ? -3.555 12.814 30.425 1.00 54.59 111 GLY A N 1
ATOM 874 C CA . GLY A 1 111 ? -2.435 13.404 31.178 1.00 54.59 111 GLY A CA 1
ATOM 875 C C . GLY A 1 111 ? -2.044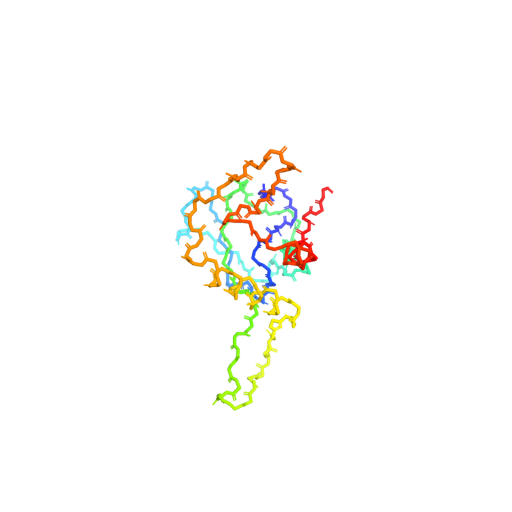 12.797 32.536 1.00 54.59 111 GLY A C 1
ATOM 876 O O . GLY A 1 111 ? -1.226 13.390 33.230 1.00 54.59 111 GLY A O 1
ATOM 877 N N . LEU A 1 112 ? -2.559 11.633 32.944 1.00 52.16 112 LEU A N 1
ATOM 878 C CA . LEU A 1 112 ? -2.089 10.955 34.169 1.00 52.16 112 LEU A CA 1
ATOM 879 C C . LEU A 1 112 ? -1.008 9.913 33.838 1.00 52.16 112 LEU A C 1
ATOM 881 O O . LEU A 1 112 ? -1.300 8.725 33.710 1.00 52.16 112 LEU A O 1
ATOM 885 N N . GLU A 1 113 ? 0.236 10.376 33.676 1.00 55.19 113 GLU A N 1
ATOM 886 C CA . GLU A 1 113 ? 1.389 9.534 33.303 1.00 55.19 113 GLU A CA 1
ATOM 887 C C . GLU A 1 113 ? 2.095 8.838 34.478 1.00 55.19 113 GLU A C 1
ATOM 889 O O . GLU A 1 113 ? 2.898 7.939 34.258 1.00 55.19 113 GLU A O 1
ATOM 894 N N . SER A 1 114 ? 1.779 9.158 35.732 1.00 48.56 114 SER A N 1
ATOM 895 C CA . SER A 1 114 ? 2.240 8.369 36.879 1.00 48.56 114 SER A CA 1
ATOM 896 C C . SER A 1 114 ? 1.497 8.793 38.138 1.00 48.56 114 SER A C 1
ATOM 898 O O . SER A 1 114 ? 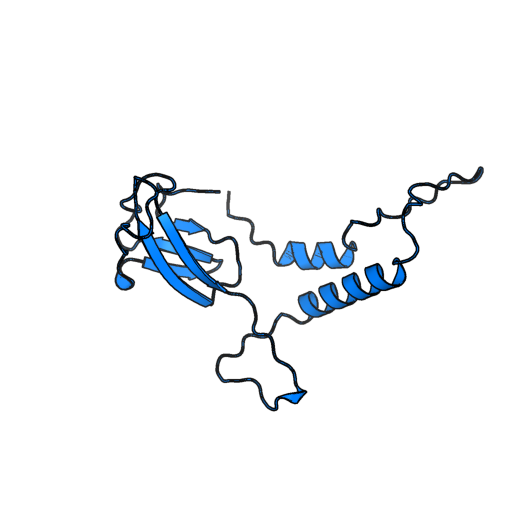1.470 9.977 38.468 1.00 48.56 114 SER A O 1
ATOM 900 N N . VAL A 1 115 ? 0.915 7.837 38.863 1.00 51.56 115 VAL A N 1
ATOM 901 C CA . VAL A 1 115 ? 0.578 8.034 40.277 1.00 51.56 115 VAL A CA 1
ATOM 902 C C . VAL A 1 115 ? 1.445 7.063 41.062 1.00 51.56 115 VAL A C 1
ATOM 904 O O . VAL A 1 115 ? 1.216 5.853 41.050 1.00 51.56 115 VAL A O 1
ATOM 907 N N . SER A 1 116 ? 2.479 7.595 41.704 1.00 46.09 116 SER A N 1
ATOM 908 C CA . SER A 1 116 ? 3.283 6.843 42.662 1.00 46.09 116 SER A CA 1
ATOM 909 C C . SER A 1 116 ? 2.515 6.774 43.977 1.00 46.09 116 SER A C 1
ATOM 911 O O . SER A 1 116 ? 2.307 7.805 44.618 1.00 46.09 116 SER A O 1
ATOM 913 N N . PHE A 1 117 ? 2.095 5.578 44.388 1.00 56.09 117 PHE A N 1
ATOM 914 C CA . PHE A 1 117 ? 1.616 5.351 45.748 1.00 56.09 117 PHE A CA 1
ATOM 915 C C . PHE A 1 117 ? 2.780 4.879 46.633 1.00 56.09 117 PHE A C 1
ATOM 917 O O . PHE A 1 117 ? 3.734 4.287 46.122 1.00 56.09 117 PHE A O 1
ATOM 924 N N . PRO A 1 118 ? 2.718 5.101 47.959 1.00 57.78 118 PRO A N 1
ATOM 925 C CA . PRO A 1 118 ? 3.741 4.625 48.895 1.00 57.78 118 PRO A CA 1
ATOM 926 C C . PRO A 1 118 ? 3.964 3.103 48.862 1.00 57.78 118 PRO A C 1
ATOM 928 O O . PRO A 1 118 ? 5.025 2.644 49.264 1.00 57.78 118 PRO A O 1
ATOM 931 N N . ASP A 1 119 ? 2.980 2.345 48.367 1.00 57.75 119 ASP A N 1
ATOM 932 C CA . ASP A 1 119 ? 2.959 0.875 48.350 1.00 57.75 119 ASP A CA 1
ATOM 933 C C . ASP A 1 119 ? 3.189 0.276 46.943 1.00 57.75 119 ASP A C 1
ATOM 935 O O . ASP A 1 119 ? 3.071 -0.929 46.731 1.00 57.75 119 ASP A O 1
ATOM 939 N N . GLY A 1 120 ? 3.499 1.117 45.947 1.00 52.12 120 GLY A N 1
ATOM 940 C CA . GLY A 1 120 ? 3.764 0.676 44.578 1.00 52.12 120 GLY A CA 1
ATOM 941 C C . GLY A 1 120 ? 3.392 1.704 43.510 1.00 52.12 120 GLY A C 1
ATOM 942 O O . GLY A 1 120 ? 2.546 2.578 43.705 1.00 52.12 120 GLY A O 1
ATOM 943 N N . SER A 1 121 ? 4.032 1.594 42.348 1.00 49.00 121 SER A N 1
ATOM 944 C CA . SER A 1 121 ? 3.716 2.398 41.169 1.00 49.00 121 SER A CA 1
ATOM 945 C C . SER A 1 121 ? 2.812 1.612 40.218 1.00 49.00 121 SER A C 1
ATOM 947 O O . SER A 1 121 ? 3.074 0.454 39.894 1.00 49.00 121 SER A O 1
ATOM 949 N N . ILE A 1 122 ? 1.741 2.248 39.739 1.00 56.53 122 ILE A N 1
ATOM 950 C CA . ILE A 1 122 ? 0.952 1.725 38.620 1.00 56.53 122 ILE A CA 1
ATOM 951 C C . ILE A 1 122 ? 1.435 2.452 37.371 1.00 56.53 122 ILE A C 1
ATOM 953 O O . ILE A 1 122 ? 1.143 3.633 37.181 1.00 56.53 122 ILE A O 1
ATOM 957 N N . GLN A 1 123 ? 2.176 1.755 36.508 1.00 54.47 123 GLN A N 1
ATOM 958 C CA . GLN A 1 123 ? 2.476 2.277 35.179 1.00 54.47 123 GLN A CA 1
ATOM 959 C C . GLN A 1 123 ? 1.210 2.209 34.324 1.00 54.47 123 GLN A C 1
ATOM 961 O O . GLN A 1 123 ? 0.776 1.139 33.893 1.00 54.47 123 GLN A O 1
ATOM 966 N N . LYS A 1 124 ? 0.586 3.364 34.093 1.00 56.19 124 LYS A N 1
ATOM 967 C CA . LYS A 1 124 ? -0.513 3.490 33.138 1.00 56.19 124 LYS A CA 1
ATOM 968 C C . LYS A 1 124 ? 0.106 3.546 31.738 1.00 56.19 124 LYS A C 1
ATOM 970 O O . LYS A 1 124 ? 0.906 4.433 31.468 1.00 56.19 124 LYS A O 1
ATOM 975 N N . MET A 1 125 ? -0.240 2.593 30.864 1.00 55.38 125 MET A N 1
ATOM 976 C CA . MET A 1 125 ? 0.182 2.618 29.453 1.00 55.38 125 MET A CA 1
ATOM 977 C C . MET A 1 125 ? -0.114 3.992 28.841 1.00 55.38 125 MET A C 1
ATOM 979 O O . MET A 1 125 ? -1.241 4.484 28.991 1.00 55.38 125 MET A O 1
ATOM 983 N N . SER A 1 126 ? 0.898 4.583 28.195 1.00 55.97 126 SER A N 1
ATOM 984 C CA . SER A 1 126 ? 0.840 5.927 27.615 1.00 55.97 126 SER A CA 1
ATOM 985 C C . SER A 1 126 ? -0.355 6.059 26.670 1.00 55.97 126 SER A C 1
ATOM 987 O O . SER A 1 126 ? -0.686 5.138 25.922 1.00 55.97 126 SER A O 1
ATOM 989 N N . SER A 1 127 ? -1.016 7.216 26.712 1.00 53.69 127 SER A N 1
ATOM 990 C CA . SER A 1 127 ? -2.263 7.508 25.990 1.00 53.69 127 SER A CA 1
ATOM 991 C C . SER A 1 127 ? -2.130 7.524 24.455 1.00 53.69 127 SER A C 1
ATOM 993 O O . SER A 1 127 ? -3.105 7.835 23.779 1.00 53.69 127 SER A O 1
ATOM 995 N N . GLY A 1 128 ? -0.953 7.210 23.907 1.00 61.28 128 GLY A N 1
ATOM 996 C CA . GLY A 1 128 ? -0.698 7.116 22.467 1.00 61.28 128 GLY A CA 1
ATOM 997 C C . GLY A 1 128 ? -0.189 5.752 21.995 1.00 61.28 128 GLY A C 1
ATOM 998 O O . GLY A 1 128 ? 0.118 5.604 20.816 1.00 61.28 128 GLY A O 1
ATOM 999 N N . GLU A 1 129 ? -0.063 4.758 22.878 1.00 76.31 129 GLU A N 1
ATOM 1000 C CA . GLU A 1 129 ? 0.382 3.426 22.468 1.00 76.31 129 GLU A CA 1
ATOM 1001 C C . GLU A 1 129 ? -0.782 2.518 22.066 1.00 76.31 129 GLU A C 1
ATOM 1003 O O . GLU A 1 129 ? -1.785 2.402 22.773 1.00 76.31 129 GLU A O 1
ATOM 1008 N N . PHE A 1 130 ? -0.593 1.791 20.959 1.00 83.88 130 PHE A N 1
ATOM 1009 C CA . PHE A 1 130 ? -1.459 0.672 20.606 1.00 83.88 130 PHE A CA 1
ATOM 1010 C C . PHE A 1 130 ? -1.495 -0.373 21.724 1.00 83.88 130 PHE A C 1
ATOM 1012 O O . PHE A 1 130 ? -0.465 -0.682 22.340 1.00 83.88 130 PHE A O 1
ATOM 1019 N N . LEU A 1 131 ? -2.667 -0.980 21.921 1.00 87.69 131 LEU A N 1
ATOM 1020 C CA . LEU A 1 131 ? -2.823 -2.157 22.772 1.00 87.69 131 LEU A CA 1
ATOM 1021 C C . LEU A 1 131 ? -1.831 -3.253 22.358 1.00 87.69 131 LEU A C 1
ATOM 1023 O O . LEU A 1 131 ? -1.575 -3.457 21.173 1.00 87.69 131 LEU A O 1
ATOM 1027 N N . SER A 1 132 ? -1.305 -4.009 23.324 1.00 87.88 132 SER A N 1
ATOM 1028 C CA . SER A 1 132 ? -0.366 -5.105 23.043 1.00 87.88 132 SER A CA 1
ATOM 1029 C C . SER A 1 132 ? -0.950 -6.149 22.086 1.00 87.88 132 SER A C 1
ATOM 1031 O O . SER A 1 132 ? -0.252 -6.609 21.186 1.00 87.88 132 SER A O 1
ATOM 1033 N N . SER A 1 133 ? -2.239 -6.469 22.228 1.00 87.62 133 SER A N 1
ATOM 1034 C CA . SER A 1 133 ? -2.965 -7.355 21.313 1.00 87.62 133 SER A CA 1
ATOM 1035 C C . SER A 1 133 ? -3.054 -6.786 19.895 1.00 87.62 133 SER A C 1
ATOM 1037 O O . SER A 1 133 ? -2.868 -7.518 18.930 1.00 87.62 133 SER A O 1
ATOM 1039 N N . VAL A 1 134 ? -3.270 -5.475 19.756 1.00 90.31 134 VAL A N 1
ATOM 1040 C CA . VAL A 1 134 ? -3.311 -4.785 18.458 1.00 90.31 134 VAL A CA 1
ATOM 1041 C C . VAL A 1 134 ? -1.926 -4.780 17.813 1.00 90.31 134 VAL A C 1
ATOM 1043 O O . VAL A 1 134 ? -1.805 -5.131 16.642 1.00 90.31 134 VAL A O 1
ATOM 1046 N N . LYS A 1 135 ? -0.868 -4.477 18.579 1.00 90.00 135 LYS A N 1
ATOM 1047 C CA . LYS A 1 135 ? 0.525 -4.542 18.102 1.00 90.00 135 LYS A CA 1
ATOM 1048 C C . LYS A 1 135 ? 0.859 -5.929 17.541 1.00 90.00 135 LYS A C 1
ATOM 1050 O O . LYS A 1 135 ? 1.373 -6.018 16.435 1.00 90.00 135 LYS A O 1
ATOM 1055 N N . GLN A 1 136 ? 0.492 -6.998 18.253 1.00 89.44 136 GLN A N 1
ATOM 1056 C CA . GLN A 1 136 ? 0.719 -8.374 17.796 1.00 89.44 136 GLN A CA 1
ATOM 1057 C C . GLN A 1 136 ? 0.028 -8.682 16.464 1.00 89.44 136 GLN A C 1
ATOM 1059 O O . GLN A 1 136 ? 0.626 -9.341 15.618 1.00 89.44 136 GLN A O 1
ATOM 1064 N N . VAL A 1 137 ? -1.207 -8.208 16.262 1.00 91.50 137 VAL A N 1
ATOM 1065 C CA . VAL A 1 137 ? -1.904 -8.365 14.976 1.00 91.50 137 VAL A CA 1
ATOM 1066 C C . VAL A 1 137 ? -1.146 -7.614 13.885 1.00 91.50 137 VAL A C 1
ATOM 1068 O O . VAL A 1 137 ? -0.759 -8.229 12.896 1.00 91.50 137 VAL A O 1
ATOM 1071 N N . LEU A 1 138 ? -0.860 -6.323 14.080 1.00 88.69 138 LEU A N 1
ATOM 1072 C CA . LEU A 1 138 ? -0.164 -5.495 13.088 1.00 88.69 138 LEU A CA 1
ATOM 1073 C C . LEU A 1 138 ? 1.225 -6.044 12.726 1.00 88.69 138 LEU A C 1
ATOM 1075 O O . LEU A 1 138 ? 1.605 -6.030 11.556 1.00 88.69 138 LEU A O 1
ATOM 1079 N N . ASP A 1 139 ? 1.962 -6.585 13.697 1.00 88.31 139 ASP A N 1
ATOM 1080 C CA . ASP A 1 139 ? 3.280 -7.184 13.471 1.00 88.31 139 ASP A CA 1
ATOM 1081 C C . ASP A 1 139 ? 3.230 -8.407 12.541 1.00 88.31 139 ASP A C 1
ATOM 1083 O O . ASP A 1 139 ? 4.203 -8.656 11.827 1.00 88.31 139 ASP A O 1
ATOM 1087 N N . ARG A 1 140 ? 2.111 -9.147 12.488 1.00 85.50 140 ARG A N 1
ATOM 1088 C CA . ARG A 1 140 ? 1.928 -10.259 11.533 1.00 85.50 140 ARG A CA 1
ATOM 1089 C C . ARG A 1 140 ? 1.751 -9.781 10.096 1.00 85.50 140 ARG A C 1
ATOM 1091 O O . ARG A 1 140 ? 2.202 -10.456 9.177 1.00 85.50 140 ARG A O 1
ATOM 1098 N N . TYR A 1 141 ? 1.116 -8.627 9.911 1.00 83.62 141 TYR A N 1
ATOM 1099 C CA . TYR A 1 141 ? 0.879 -8.027 8.593 1.00 83.62 141 TYR A CA 1
ATOM 1100 C C . TYR A 1 141 ? 2.030 -7.142 8.122 1.00 83.62 141 TYR A C 1
ATOM 1102 O O . TYR A 1 141 ? 2.076 -6.717 6.967 1.00 83.62 141 TYR A O 1
ATOM 1110 N N . ARG A 1 142 ? 2.996 -6.878 9.000 1.00 78.94 142 ARG A N 1
ATOM 1111 C CA . ARG A 1 142 ? 4.203 -6.146 8.660 1.00 78.94 142 ARG A CA 1
ATOM 1112 C C . ARG A 1 142 ? 5.107 -7.026 7.801 1.00 78.94 142 ARG A C 1
ATOM 1114 O O . ARG A 1 142 ? 5.912 -7.804 8.315 1.00 78.94 142 ARG A O 1
ATOM 1121 N N . ILE A 1 143 ? 5.017 -6.863 6.483 1.00 67.44 143 ILE A N 1
ATOM 1122 C CA . ILE A 1 143 ? 5.982 -7.469 5.565 1.00 67.44 143 ILE A CA 1
ATOM 1123 C C . ILE A 1 143 ? 7.350 -6.866 5.878 1.00 67.44 143 ILE A C 1
ATOM 1125 O O . ILE A 1 143 ? 7.567 -5.659 5.760 1.00 67.44 143 ILE A O 1
ATOM 1129 N N . ARG A 1 144 ? 8.276 -7.708 6.342 1.00 57.34 144 ARG A N 1
ATOM 1130 C CA . ARG A 1 144 ? 9.677 -7.319 6.473 1.00 57.34 144 ARG A CA 1
ATOM 1131 C C . ARG A 1 144 ? 10.232 -7.299 5.053 1.00 57.34 144 ARG A C 1
ATOM 1133 O O . ARG A 1 144 ? 10.262 -8.369 4.446 1.00 57.34 144 ARG A O 1
ATOM 1140 N N . PRO A 1 145 ? 10.654 -6.144 4.508 1.00 47.00 145 PRO A N 1
ATOM 1141 C CA . PRO A 1 145 ? 11.456 -6.182 3.299 1.00 47.00 145 PRO A CA 1
ATOM 1142 C C . PRO A 1 145 ? 12.667 -7.050 3.642 1.00 47.00 145 PRO A C 1
ATOM 1144 O O . PRO A 1 145 ? 13.337 -6.791 4.645 1.00 47.00 145 PRO A O 1
ATOM 1147 N N . HIS A 1 146 ? 12.843 -8.154 2.915 1.00 43.03 146 HIS A N 1
ATOM 1148 C CA . HIS A 1 146 ? 13.961 -9.061 3.136 1.00 43.03 146 HIS A CA 1
ATOM 1149 C C . HIS A 1 146 ? 15.260 -8.241 3.148 1.00 43.03 146 HIS A C 1
ATOM 1151 O O . HIS A 1 146 ? 15.473 -7.406 2.267 1.00 43.03 146 HIS A O 1
ATOM 1157 N N . GLY A 1 147 ? 16.044 -8.420 4.216 1.00 35.25 147 GLY A N 1
ATOM 1158 C CA . GLY A 1 147 ? 17.404 -7.895 4.324 1.00 35.25 147 GLY A CA 1
ATOM 1159 C C . GLY A 1 147 ? 18.371 -8.658 3.437 1.00 35.25 147 GLY A C 1
ATOM 1160 O O . GLY A 1 147 ? 18.041 -9.808 3.065 1.00 35.25 147 GLY A O 1
#